Protein AF-A0A392RXV0-F1 (afdb_monomer_lite)

Sequence (58 aa):
MSDNYQSSTAKGHQQPLPFLPEELIIQILLRLPVRSLIEFKCVCKSWKTLISDPKFAK

Foldseek 3Di:
DDPPPPDDDDDDPDDPDDDDDPVVVLVVLLPDDLVVLVVQLPVDVVSVVSCPPCSNVD

Secondary structure (DSSP, 8-state):
--------------PPPPPPPHHHHHHHHHTS-HHHHHHHTTT-HHHHHHHTSGGG--

Organism: NCBI:txid97028

Structure (mmCIF, N/CA/C/O backbone):
data_AF-A0A392RXV0-F1
#
_entry.id   AF-A0A392RXV0-F1
#
loop_
_atom_site.group_PDB
_atom_site.id
_atom_site.type_symbol
_atom_site.label_atom_id
_atom_site.label_alt_id
_atom_site.label_comp_id
_atom_site.label_asym_id
_atom_site.label_entity_id
_atom_site.label_seq_id
_atom_site.pdbx_PDB_ins_code
_atom_site.Cartn_x
_atom_site.Cartn_y
_atom_site.Cartn_z
_atom_site.occupancy
_atom_site.B_iso_or_equiv
_atom_site.auth_seq_id
_atom_site.auth_comp_id
_atom_site.auth_asym_id
_atom_site.auth_atom_id
_atom_site.pdbx_PDB_model_num
ATOM 1 N N . MET A 1 1 ? 1.029 5.221 41.043 1.00 46.47 1 MET A N 1
ATOM 2 C CA . MET A 1 1 ? 0.958 4.688 39.668 1.00 46.47 1 MET A CA 1
ATOM 3 C C . MET A 1 1 ? -0.435 4.935 39.112 1.00 46.47 1 MET A C 1
ATOM 5 O O . MET A 1 1 ? -1.303 4.108 39.350 1.00 46.47 1 MET A O 1
ATOM 9 N N . SER A 1 2 ? -0.641 6.063 38.427 1.00 37.31 2 SER A N 1
ATOM 10 C CA . SER A 1 2 ? -1.869 6.348 37.669 1.00 37.31 2 SER A CA 1
ATOM 11 C C . SER A 1 2 ? -1.571 7.383 36.578 1.00 37.31 2 SER A C 1
ATOM 13 O O . SER A 1 2 ? -1.960 8.536 36.714 1.00 37.31 2 SER A O 1
ATOM 15 N N . ASP A 1 3 ? -0.898 6.986 35.499 1.00 40.69 3 ASP A N 1
ATOM 16 C CA . ASP A 1 3 ? -0.840 7.795 34.273 1.00 40.69 3 ASP A CA 1
ATOM 17 C C . ASP A 1 3 ? -1.912 7.284 33.307 1.00 40.69 3 ASP A C 1
ATOM 19 O O . ASP A 1 3 ? -1.635 6.585 32.336 1.00 40.69 3 ASP A O 1
ATOM 23 N N . ASN A 1 4 ? -3.179 7.584 33.609 1.00 51.59 4 ASN A N 1
ATOM 24 C CA . ASN A 1 4 ? -4.245 7.450 32.621 1.00 51.59 4 ASN A CA 1
ATOM 25 C C . ASN A 1 4 ? -4.286 8.747 31.817 1.00 51.59 4 ASN A C 1
ATOM 27 O O . ASN A 1 4 ? -4.841 9.756 32.251 1.00 51.59 4 ASN A O 1
ATOM 31 N N . TYR A 1 5 ? -3.638 8.703 30.655 1.00 52.06 5 TYR A N 1
ATOM 32 C CA . TYR A 1 5 ? -3.605 9.753 29.646 1.00 52.06 5 TYR A CA 1
ATOM 33 C C . TYR A 1 5 ? -5.006 9.949 29.050 1.00 52.06 5 TYR A C 1
ATOM 35 O O . TYR A 1 5 ? -5.316 9.504 27.946 1.00 52.06 5 TYR A O 1
ATOM 43 N N . GLN A 1 6 ? -5.878 10.611 29.805 1.00 47.47 6 GLN A N 1
ATOM 44 C CA . GLN A 1 6 ? -7.156 11.092 29.309 1.00 47.47 6 GLN A CA 1
ATOM 45 C C . GLN A 1 6 ? -6.896 12.323 28.436 1.00 47.47 6 GLN A C 1
ATOM 47 O O . GLN A 1 6 ? -6.889 13.458 28.910 1.00 47.47 6 GLN A O 1
ATOM 52 N N . SER A 1 7 ? -6.676 12.100 27.141 1.00 49.66 7 SER A N 1
ATOM 53 C CA . SER A 1 7 ? -6.710 13.178 26.154 1.00 49.66 7 SER A CA 1
ATOM 54 C C . SER A 1 7 ? -8.153 13.502 25.783 1.00 49.66 7 SER A C 1
ATOM 56 O O . SER A 1 7 ? -8.829 12.755 25.081 1.00 49.66 7 SER A O 1
ATOM 58 N N . SER A 1 8 ? -8.610 14.647 26.279 1.00 53.75 8 SER A N 1
ATOM 59 C CA . SER A 1 8 ? -9.830 15.326 25.857 1.00 53.75 8 SER A CA 1
ATOM 60 C C . SER A 1 8 ? -9.644 15.917 24.456 1.00 53.75 8 SER A C 1
ATOM 62 O O . SER A 1 8 ? -8.787 16.777 24.269 1.00 53.75 8 SER A O 1
ATOM 64 N N . THR A 1 9 ? -10.463 15.504 23.484 1.00 49.31 9 THR A N 1
ATOM 65 C CA . THR A 1 9 ? -10.786 16.311 22.293 1.00 49.31 9 THR A CA 1
ATOM 66 C C . THR A 1 9 ? -12.278 16.159 21.959 1.00 49.31 9 THR A C 1
ATOM 68 O O . THR A 1 9 ? -12.904 15.152 22.283 1.00 49.31 9 THR A O 1
ATOM 71 N N . ALA A 1 10 ? -12.869 17.230 21.426 1.00 49.75 10 ALA A N 1
ATOM 72 C CA . ALA A 1 10 ? -14.296 17.551 21.390 1.00 49.75 10 ALA A CA 1
ATOM 73 C C . ALA A 1 10 ? -15.262 16.425 20.957 1.00 49.75 10 ALA A C 1
ATOM 75 O O . ALA A 1 10 ? -15.061 15.736 19.958 1.00 49.75 10 ALA A O 1
ATOM 76 N N . LYS A 1 11 ? -16.389 16.317 21.675 1.00 48.19 11 LYS A N 1
ATOM 77 C CA . LYS A 1 11 ? -17.485 15.374 21.407 1.00 48.19 11 LYS A CA 1
ATOM 78 C C . LYS A 1 11 ? -18.312 15.796 20.182 1.00 48.19 11 LYS A C 1
ATOM 80 O O . LYS A 1 11 ? -19.429 16.283 20.321 1.00 48.19 11 LYS A O 1
ATOM 85 N N . GLY A 1 12 ? -17.785 15.581 18.979 1.00 56.31 12 GLY A N 1
ATOM 86 C CA . GLY A 1 12 ? -18.641 15.241 17.838 1.00 56.31 12 GLY A CA 1
ATOM 87 C C . GLY A 1 12 ? -19.177 13.819 18.037 1.00 56.31 12 GLY A C 1
ATOM 88 O O . GLY A 1 12 ? -18.525 13.019 18.705 1.00 56.31 12 GLY A O 1
ATOM 89 N N . HIS A 1 13 ? -20.348 13.477 17.495 1.00 51.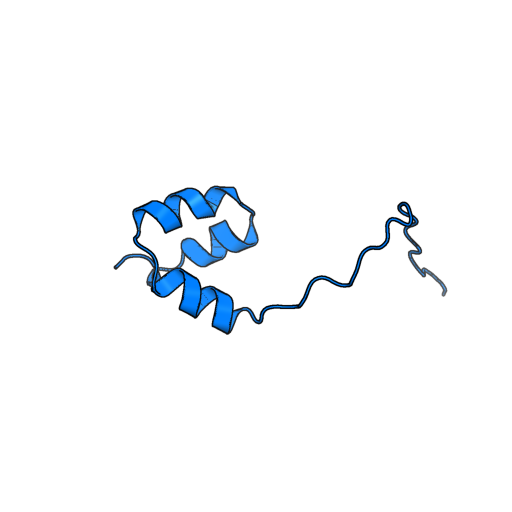34 13 HIS A N 1
ATOM 90 C CA . HIS A 1 13 ? -20.794 12.079 17.392 1.00 51.34 13 HIS A CA 1
ATOM 91 C C . HIS A 1 13 ? -19.816 11.311 16.479 1.00 51.34 13 HIS A C 1
ATOM 93 O O . HIS A 1 13 ? -20.062 11.130 15.291 1.00 51.34 13 HIS A O 1
ATOM 99 N N . GLN A 1 14 ? -18.663 10.911 17.012 1.00 52.09 14 GLN A N 1
ATOM 100 C CA . GLN A 1 14 ? -17.718 10.043 16.330 1.00 52.09 14 GLN A CA 1
ATOM 101 C C . GLN A 1 14 ? -18.191 8.616 16.565 1.00 52.09 14 GLN A C 1
ATOM 103 O O . GLN A 1 14 ? -17.898 8.000 17.588 1.00 52.09 14 GLN A O 1
ATOM 108 N N . GLN A 1 15 ? -18.991 8.115 15.626 1.00 63.84 15 GLN A N 1
ATOM 109 C CA . GLN A 1 15 ? -19.173 6.677 15.493 1.00 63.84 15 GLN A CA 1
ATOM 110 C C . GLN A 1 15 ? -17.771 6.063 15.342 1.00 63.84 15 GLN A C 1
ATOM 112 O O . GLN A 1 15 ? -16.985 6.594 14.547 1.00 63.84 15 GLN A O 1
ATOM 117 N N . PRO A 1 16 ? -17.423 5.004 16.095 1.00 71.69 16 PRO A N 1
ATOM 118 C CA . PRO A 1 16 ? -16.169 4.298 15.888 1.00 71.69 16 PRO A CA 1
ATOM 119 C C . PRO A 1 16 ? -16.073 3.928 14.411 1.00 71.69 16 PRO A C 1
ATOM 121 O O . PRO A 1 16 ? -16.979 3.289 13.873 1.00 71.69 16 PRO A O 1
ATOM 124 N N . LEU A 1 17 ? -15.017 4.385 13.739 1.00 73.44 17 LEU A N 1
ATOM 125 C CA . LEU A 1 17 ? -14.808 4.031 12.343 1.00 73.44 17 LEU A CA 1
ATOM 126 C C . LEU A 1 17 ? -14.735 2.501 12.256 1.00 73.44 17 LEU A C 1
ATOM 128 O O . LEU A 1 17 ? -14.019 1.890 13.058 1.00 73.44 17 LEU A O 1
ATOM 132 N N . PRO A 1 18 ? -15.472 1.869 11.329 1.00 77.50 18 PRO A N 1
ATOM 133 C CA . PRO A 1 18 ? -15.389 0.430 11.154 1.00 77.50 18 PRO A CA 1
ATOM 134 C C . PRO A 1 18 ? -13.937 0.050 10.848 1.00 77.50 18 PRO A C 1
ATOM 136 O O . PRO A 1 18 ? -13.305 0.610 9.951 1.00 77.50 18 PRO A O 1
ATOM 139 N N . PHE A 1 19 ? -13.395 -0.878 11.636 1.00 85.38 19 PHE A N 1
ATOM 140 C CA . PHE A 1 19 ? -12.034 -1.367 11.468 1.00 85.38 19 PHE A CA 1
ATOM 141 C C . PHE A 1 1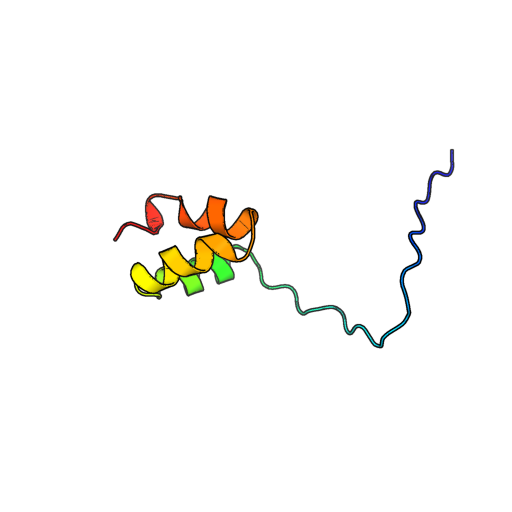9 ? -11.974 -2.304 10.261 1.00 85.38 19 PHE A C 1
ATOM 143 O O . PHE A 1 19 ? -12.683 -3.309 10.214 1.00 85.38 19 PHE A O 1
ATOM 150 N N . LEU A 1 20 ? -11.108 -1.983 9.299 1.00 88.88 20 LEU A N 1
ATOM 151 C CA . LEU A 1 20 ? -10.793 -2.860 8.180 1.00 88.88 20 LEU A CA 1
ATOM 152 C C . LEU A 1 20 ? -9.454 -3.564 8.463 1.00 88.88 20 LEU A C 1
ATOM 154 O O . LEU A 1 20 ? -8.440 -2.876 8.585 1.00 88.88 20 LEU A O 1
ATOM 158 N N . PRO A 1 21 ? -9.425 -4.906 8.562 1.00 91.50 21 PRO A N 1
ATOM 159 C CA . PRO A 1 21 ? -8.186 -5.661 8.723 1.00 91.50 21 PRO A CA 1
ATOM 160 C C . PRO A 1 21 ? -7.173 -5.386 7.606 1.00 91.50 21 PRO A C 1
ATOM 162 O O . PRO A 1 21 ? -7.541 -5.248 6.439 1.00 91.50 21 PRO A O 1
ATOM 165 N N . GLU A 1 22 ? -5.886 -5.382 7.956 1.00 90.44 22 GLU A N 1
ATOM 166 C CA . GLU A 1 22 ? -4.784 -5.080 7.031 1.00 90.44 22 GLU A CA 1
ATOM 167 C C . GLU A 1 22 ? -4.737 -6.020 5.818 1.00 90.44 22 GLU A C 1
ATOM 169 O O . GLU A 1 22 ? -4.529 -5.567 4.695 1.00 90.44 22 GLU A O 1
ATOM 174 N N . GLU A 1 23 ? -5.040 -7.304 6.013 1.00 92.81 23 GLU A N 1
ATOM 175 C CA . GLU A 1 23 ? -5.127 -8.287 4.926 1.00 92.81 23 GLU A CA 1
ATOM 176 C C . GLU A 1 23 ? -6.142 -7.870 3.849 1.00 92.81 23 GLU A C 1
ATOM 178 O O . GLU A 1 23 ? -5.871 -7.957 2.652 1.00 92.81 23 GLU A O 1
ATOM 183 N N . LEU A 1 24 ? -7.299 -7.338 4.256 1.00 94.62 24 LEU A N 1
ATOM 184 C CA . LEU A 1 24 ? -8.310 -6.876 3.306 1.00 94.62 24 LEU A CA 1
ATOM 185 C C . LEU A 1 24 ? -7.868 -5.599 2.589 1.00 94.62 24 LEU A C 1
ATOM 18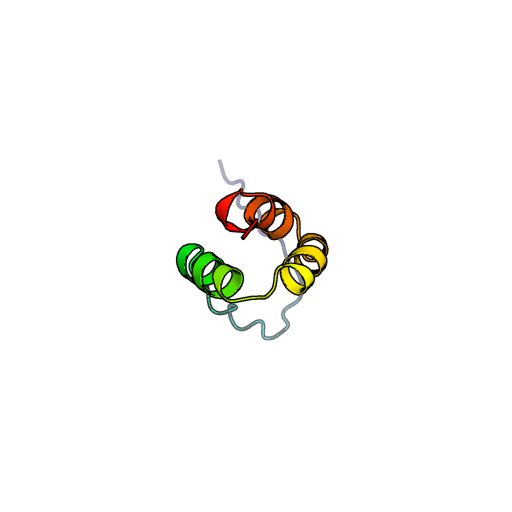7 O O . LEU A 1 24 ? -8.129 -5.454 1.395 1.00 94.62 24 LEU A O 1
ATOM 191 N N . ILE A 1 25 ? -7.156 -4.702 3.278 1.00 93.25 25 ILE A N 1
ATOM 192 C CA . ILE A 1 25 ? -6.552 -3.517 2.650 1.00 93.25 25 ILE A CA 1
ATOM 193 C C . ILE A 1 25 ? -5.588 -3.959 1.544 1.00 93.25 25 ILE A C 1
ATOM 195 O O . ILE A 1 25 ? -5.685 -3.467 0.421 1.00 93.25 25 ILE A O 1
ATOM 199 N N . ILE A 1 26 ? -4.712 -4.928 1.823 1.00 94.06 26 ILE A N 1
ATOM 200 C CA . ILE A 1 26 ? -3.760 -5.468 0.844 1.00 94.06 26 ILE A CA 1
ATOM 201 C C . ILE A 1 26 ? -4.494 -6.044 -0.368 1.00 94.06 26 ILE A C 1
ATOM 203 O O . ILE A 1 26 ? -4.162 -5.692 -1.499 1.00 94.06 26 ILE A O 1
ATOM 207 N N . GLN A 1 27 ? -5.513 -6.880 -0.156 1.00 95.12 27 GLN A N 1
ATOM 208 C CA . GLN A 1 27 ? -6.282 -7.475 -1.254 1.00 95.12 27 GLN A CA 1
ATOM 209 C C . GLN A 1 27 ? -7.002 -6.431 -2.114 1.00 95.12 27 GLN A C 1
ATOM 211 O O . GLN A 1 27 ? -7.084 -6.592 -3.333 1.00 95.12 27 GLN A O 1
ATOM 216 N N . ILE A 1 28 ? -7.504 -5.351 -1.509 1.00 94.44 28 ILE A N 1
ATOM 217 C CA . ILE A 1 28 ? -8.099 -4.231 -2.247 1.00 94.44 28 ILE A CA 1
ATOM 218 C C . ILE A 1 28 ? -7.027 -3.533 -3.084 1.00 94.44 28 ILE A C 1
ATOM 220 O O . ILE A 1 28 ? -7.219 -3.362 -4.286 1.00 94.44 28 ILE A O 1
ATOM 224 N N . LEU A 1 29 ? -5.892 -3.177 -2.480 1.00 93.75 29 LEU A N 1
ATOM 225 C CA . LEU A 1 29 ? -4.797 -2.490 -3.165 1.00 93.75 29 LEU A CA 1
ATOM 226 C C . LEU A 1 29 ? -4.213 -3.332 -4.313 1.00 93.75 29 LEU A C 1
ATOM 228 O O . LEU A 1 29 ? -3.953 -2.799 -5.387 1.00 93.75 29 LEU A O 1
ATOM 232 N N . LEU A 1 30 ? -4.085 -4.651 -4.147 1.00 93.94 30 LEU A N 1
ATOM 233 C CA . LEU A 1 30 ? -3.586 -5.559 -5.191 1.00 93.94 30 LEU A CA 1
ATOM 234 C C . LEU A 1 30 ? -4.484 -5.625 -6.436 1.00 93.94 30 LEU A C 1
ATOM 236 O O . LEU A 1 30 ? -4.034 -6.070 -7.490 1.00 93.94 30 LEU A O 1
ATOM 240 N N . ARG A 1 31 ? -5.749 -5.207 -6.327 1.00 94.69 31 ARG A N 1
ATOM 241 C CA . ARG A 1 31 ? -6.702 -5.161 -7.448 1.00 94.69 31 ARG A CA 1
ATOM 242 C C . ARG A 1 31 ? -6.679 -3.827 -8.195 1.00 94.69 31 ARG A C 1
ATOM 244 O O . ARG A 1 31 ? -7.403 -3.685 -9.180 1.00 94.69 31 ARG A O 1
ATOM 251 N N . LEU A 1 32 ? -5.902 -2.850 -7.728 1.00 93.81 32 LEU A N 1
ATOM 252 C CA . LEU A 1 32 ? -5.831 -1.522 -8.327 1.00 93.81 32 LEU A CA 1
ATOM 253 C C . LEU A 1 32 ? -4.692 -1.417 -9.348 1.00 93.81 32 LEU A C 1
ATOM 255 O O . LEU A 1 32 ? -3.654 -2.056 -9.184 1.00 93.81 32 LEU A O 1
ATOM 259 N N . PRO A 1 33 ? -4.835 -0.561 -10.376 1.00 92.69 33 PRO A N 1
ATOM 260 C CA . PRO A 1 33 ? -3.731 -0.225 -11.265 1.00 92.69 33 PRO A CA 1
ATOM 261 C C . PRO A 1 33 ? -2.569 0.442 -10.514 1.00 92.69 33 PRO A C 1
ATOM 263 O O . PRO A 1 33 ? -2.787 1.260 -9.615 1.00 92.69 33 PRO A O 1
ATOM 266 N N . VAL A 1 34 ? -1.334 0.197 -10.965 1.00 90.88 34 VAL A N 1
ATOM 267 C CA . VAL A 1 34 ? -0.104 0.766 -10.372 1.00 90.88 34 VAL A CA 1
ATOM 268 C C . VAL A 1 34 ? -0.158 2.290 -10.256 1.00 90.88 34 VAL A C 1
ATOM 270 O O . VAL A 1 34 ? 0.287 2.858 -9.260 1.00 90.88 34 VAL A O 1
ATOM 273 N N . ARG A 1 35 ? -0.757 2.976 -11.236 1.00 92.31 35 ARG A N 1
ATOM 274 C CA . ARG A 1 35 ? -0.896 4.438 -11.203 1.00 92.31 35 ARG A CA 1
ATOM 275 C C . ARG A 1 35 ? -1.670 4.921 -9.970 1.00 92.31 35 ARG A C 1
ATOM 277 O O . ARG A 1 35 ? -1.216 5.845 -9.304 1.00 92.31 35 ARG A O 1
ATOM 284 N N . SER A 1 36 ? -2.782 4.265 -9.638 1.00 94.31 36 SER A N 1
ATOM 285 C CA . SER A 1 36 ? -3.580 4.589 -8.448 1.00 94.31 36 SER A CA 1
ATOM 286 C C . SER A 1 36 ? -2.815 4.285 -7.160 1.00 94.31 36 SER A C 1
ATOM 288 O O . SER A 1 36 ? -2.875 5.052 -6.203 1.00 94.31 36 SER A O 1
ATOM 290 N N . LEU A 1 37 ? -2.032 3.204 -7.143 1.00 93.88 37 LEU A N 1
ATOM 291 C CA . LEU A 1 37 ? -1.194 2.856 -5.996 1.00 93.88 37 LEU A CA 1
ATOM 292 C C . LEU A 1 37 ? -0.127 3.918 -5.716 1.00 93.88 37 LEU A C 1
ATOM 294 O O . LEU A 1 37 ? 0.107 4.262 -4.559 1.00 93.88 37 LEU A O 1
ATOM 298 N N . ILE A 1 38 ? 0.484 4.492 -6.754 1.00 92.25 38 ILE A N 1
ATOM 299 C CA . ILE A 1 38 ? 1.463 5.577 -6.596 1.00 92.25 38 ILE A CA 1
ATOM 300 C C . ILE A 1 38 ? 0.817 6.804 -5.943 1.00 92.25 38 ILE A C 1
ATOM 302 O O . ILE A 1 38 ? 1.405 7.372 -5.020 1.00 92.25 38 ILE A O 1
ATOM 306 N N . GLU A 1 39 ? -0.389 7.180 -6.371 1.00 94.81 39 GLU A N 1
ATOM 307 C CA . GLU A 1 39 ? -1.147 8.286 -5.771 1.00 94.81 39 GLU A CA 1
ATOM 308 C C . GLU A 1 39 ? -1.461 7.995 -4.296 1.00 94.81 39 GLU A C 1
ATOM 310 O O . GLU A 1 39 ? -1.298 8.855 -3.435 1.00 94.81 39 GLU A O 1
ATOM 315 N N . PHE A 1 40 ? -1.786 6.750 -3.956 1.00 93.94 40 PHE A N 1
ATOM 316 C CA . PHE A 1 40 ? -2.113 6.351 -2.587 1.00 93.94 40 PHE A CA 1
ATOM 317 C C . PHE A 1 40 ? -0.936 6.390 -1.602 1.00 93.94 40 PHE A C 1
ATOM 319 O O . PHE A 1 40 ? -1.146 6.464 -0.387 1.00 93.94 40 PHE A O 1
ATOM 326 N N . LYS A 1 41 ? 0.310 6.443 -2.086 1.00 92.50 41 LYS A N 1
ATOM 327 C CA . LYS A 1 41 ? 1.493 6.628 -1.225 1.00 92.50 41 LYS A CA 1
ATOM 328 C C . LYS A 1 41 ? 1.495 7.973 -0.492 1.00 92.50 41 LYS A C 1
ATOM 330 O O . LYS A 1 41 ? 2.240 8.112 0.478 1.00 92.50 41 LYS A O 1
ATOM 335 N N . CYS A 1 42 ? 0.715 8.962 -0.938 1.00 93.25 42 CYS A N 1
ATOM 336 C CA . CYS A 1 42 ? 0.642 10.267 -0.279 1.00 93.25 42 CYS A CA 1
ATOM 337 C C . CYS A 1 42 ? -0.414 10.342 0.839 1.00 93.25 42 CYS A C 1
ATOM 339 O O . CYS A 1 42 ? -0.394 11.305 1.600 1.00 93.25 42 CYS A O 1
ATOM 341 N N . VAL A 1 43 ? -1.287 9.334 0.982 1.00 92.19 43 VAL A N 1
ATOM 342 C CA . VAL A 1 43 ? -2.409 9.357 1.941 1.00 92.19 43 VAL A CA 1
ATOM 343 C C . VAL A 1 43 ? -1.913 9.320 3.385 1.00 92.19 43 VAL A C 1
ATOM 345 O O . VAL A 1 43 ? -2.288 10.158 4.202 1.00 92.19 43 VAL A O 1
ATOM 348 N N . CYS A 1 44 ? -1.057 8.353 3.722 1.00 92.31 44 CYS A N 1
ATOM 349 C CA . CYS A 1 44 ? -0.418 8.286 5.033 1.00 92.31 44 CYS A CA 1
ATOM 350 C C . CYS A 1 44 ? 0.867 7.445 5.003 1.00 92.31 44 CYS A C 1
ATOM 352 O O . CYS A 1 44 ? 1.162 6.735 4.039 1.00 92.31 44 CYS A O 1
ATOM 354 N N . LYS A 1 45 ? 1.637 7.500 6.098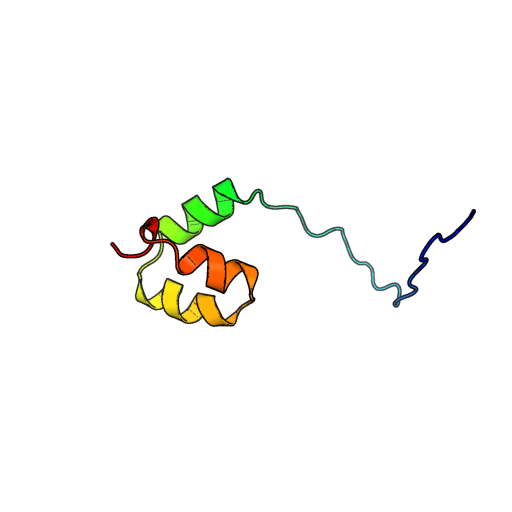 1.00 92.56 45 LYS A N 1
ATOM 355 C CA . LYS A 1 45 ? 2.905 6.763 6.236 1.00 92.56 45 LYS A CA 1
ATOM 356 C C . LYS A 1 45 ? 2.712 5.249 6.118 1.00 92.56 45 LYS A C 1
ATOM 358 O O . LYS A 1 45 ? 3.504 4.606 5.439 1.00 92.56 45 LYS A O 1
ATOM 363 N N . SER A 1 46 ? 1.657 4.698 6.721 1.00 91.94 46 SER A N 1
ATOM 364 C CA . SER A 1 46 ? 1.378 3.257 6.671 1.00 91.94 46 SER A CA 1
ATOM 365 C C . SER A 1 46 ? 1.118 2.787 5.242 1.00 91.94 46 SER A C 1
ATOM 367 O O . SER A 1 46 ? 1.698 1.799 4.812 1.00 91.94 46 SER A O 1
ATOM 369 N N . TRP A 1 47 ? 0.335 3.546 4.468 1.00 94.31 47 TRP A N 1
ATOM 370 C CA . TRP A 1 47 ? 0.055 3.230 3.066 1.00 94.31 47 TRP A CA 1
ATOM 371 C C . TRP A 1 47 ? 1.304 3.368 2.198 1.00 94.31 47 TRP A C 1
ATOM 373 O O . TRP A 1 47 ? 1.571 2.509 1.363 1.00 94.31 47 TRP A O 1
ATOM 383 N N . LYS A 1 48 ? 2.131 4.393 2.437 1.00 94.56 48 LYS A N 1
ATOM 384 C CA . LYS A 1 48 ? 3.427 4.538 1.762 1.00 94.56 48 LYS A CA 1
ATOM 385 C C . LYS A 1 48 ? 4.327 3.320 1.979 1.00 94.56 48 LYS A C 1
ATOM 387 O O . LYS A 1 48 ? 4.922 2.843 1.012 1.00 94.56 48 LYS A O 1
ATOM 392 N N . THR A 1 49 ? 4.450 2.850 3.220 1.00 94.56 49 THR A N 1
ATOM 393 C CA . THR A 1 49 ? 5.254 1.666 3.554 1.00 94.56 49 THR A CA 1
ATOM 394 C C . THR A 1 49 ? 4.663 0.418 2.911 1.00 94.56 49 THR A C 1
ATOM 396 O O . THR A 1 49 ? 5.389 -0.300 2.232 1.00 94.56 49 THR A O 1
ATOM 399 N N . LEU A 1 50 ? 3.349 0.217 3.044 1.00 93.88 50 LEU A N 1
ATOM 400 C CA . LEU A 1 50 ? 2.639 -0.939 2.500 1.00 93.88 50 LEU A CA 1
ATOM 401 C C . LEU A 1 50 ? 2.809 -1.054 0.979 1.00 93.88 50 LEU A C 1
ATOM 403 O O . LEU A 1 50 ? 3.228 -2.088 0.476 1.00 93.88 50 LEU A O 1
ATOM 407 N N . ILE A 1 51 ? 2.562 0.035 0.248 1.00 94.44 51 ILE A N 1
ATOM 408 C CA . ILE A 1 51 ? 2.617 0.074 -1.223 1.00 94.44 51 ILE A CA 1
ATOM 409 C C . ILE A 1 51 ? 4.062 0.009 -1.753 1.00 94.44 51 ILE A C 1
ATOM 411 O O . ILE A 1 51 ? 4.286 -0.229 -2.936 1.00 94.44 51 ILE A O 1
ATOM 415 N N . SER A 1 52 ? 5.070 0.220 -0.902 1.00 92.69 52 SER A N 1
ATOM 416 C CA . SER A 1 52 ? 6.475 0.056 -1.299 1.00 92.69 52 SER A CA 1
ATOM 417 C C . SER A 1 52 ? 6.928 -1.413 -1.310 1.00 92.69 52 SER A C 1
ATOM 419 O O . SER A 1 52 ? 8.046 -1.684 -1.745 1.00 92.69 52 SER A O 1
ATOM 421 N N . ASP A 1 53 ? 6.085 -2.350 -0.858 1.00 92.62 53 ASP A N 1
ATOM 422 C CA . ASP A 1 53 ? 6.335 -3.789 -0.969 1.00 92.62 53 ASP A CA 1
ATOM 423 C C . ASP A 1 53 ? 6.328 -4.231 -2.455 1.00 92.62 53 ASP A C 1
ATOM 425 O O . ASP A 1 53 ? 5.427 -3.845 -3.210 1.00 92.62 53 ASP A O 1
ATOM 429 N N . PRO A 1 54 ? 7.289 -5.070 -2.894 1.00 90.88 54 PRO A N 1
ATOM 430 C CA 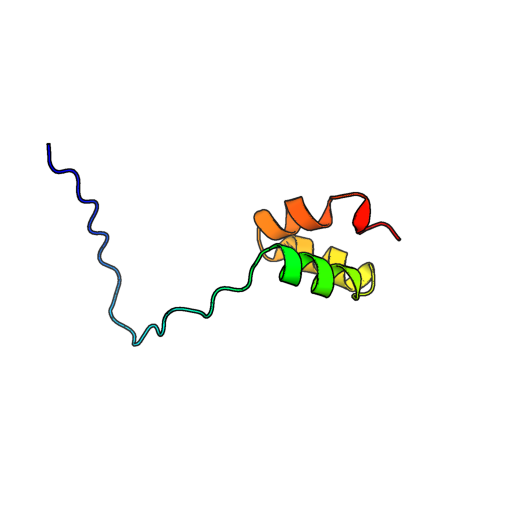. PRO A 1 54 ? 7.349 -5.601 -4.259 1.00 90.88 54 PRO A CA 1
ATOM 431 C C . PRO A 1 54 ? 6.067 -6.287 -4.758 1.00 90.88 54 PRO A C 1
ATOM 433 O O . PRO A 1 54 ? 5.856 -6.370 -5.968 1.00 90.88 54 PRO A O 1
ATOM 436 N N . LYS A 1 55 ? 5.183 -6.750 -3.866 1.00 90.12 55 LYS A N 1
ATOM 437 C CA . LYS A 1 55 ? 3.866 -7.319 -4.210 1.00 90.12 55 LYS A CA 1
ATOM 438 C C . LYS A 1 55 ? 3.001 -6.374 -5.051 1.00 90.12 55 LYS A C 1
ATOM 440 O O . LYS A 1 55 ? 2.156 -6.856 -5.803 1.00 90.12 55 LYS A O 1
ATOM 445 N N . PHE A 1 56 ? 3.219 -5.063 -4.939 1.00 90.12 56 PHE A N 1
ATOM 446 C CA . PHE A 1 56 ? 2.483 -4.023 -5.662 1.00 90.12 56 PHE A CA 1
ATOM 447 C C . PHE A 1 56 ? 3.152 -3.579 -6.978 1.00 90.12 56 PHE A C 1
ATOM 449 O O . PHE A 1 56 ? 2.626 -2.697 -7.653 1.00 90.12 56 PHE A O 1
ATOM 456 N N . ALA A 1 57 ? 4.286 -4.176 -7.366 1.00 81.75 57 ALA A N 1
ATOM 457 C CA . ALA A 1 57 ? 5.068 -3.804 -8.552 1.00 81.75 57 ALA A CA 1
ATOM 458 C C . ALA A 1 57 ? 4.768 -4.664 -9.805 1.00 81.75 57 ALA A C 1
ATOM 460 O O . ALA A 1 57 ? 5.679 -4.945 -10.583 1.00 81.75 57 ALA A O 1
ATOM 461 N N . LYS A 1 58 ? 3.519 -5.121 -9.974 1.00 66.19 58 LYS A N 1
ATOM 462 C CA . LYS A 1 58 ? 3.078 -5.934 -11.125 1.00 66.19 58 LYS A CA 1
ATOM 463 C C . LYS A 1 58 ? 2.654 -5.108 -12.332 1.00 66.19 58 LYS A C 1
ATOM 465 O O . LYS A 1 58 ? 2.124 -3.996 -12.129 1.00 66.19 58 LYS A O 1
#

InterPro domains:
  IPR001810 F-box d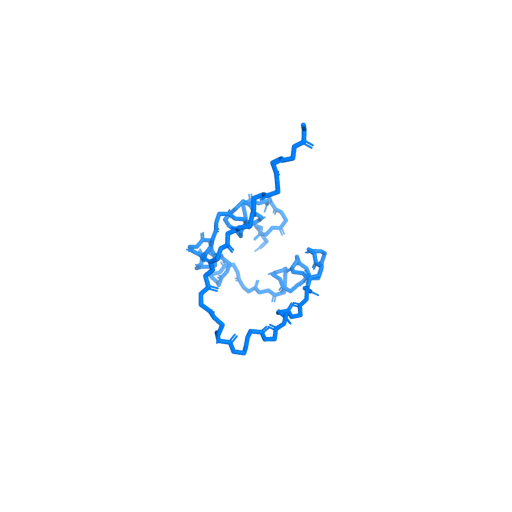omain [PF00646] (20-56)
  IPR001810 F-box domain [PS50181] (14-58)
  IPR001810 F-box domain [SM00256] (20-58)
  IPR036047 F-box-like domain superfamily [SSF81383] (14-57)
  IPR050796 SCF complex F-box component [PTHR31672] (19-58)

pLDDT: mean 80.09, std 18.88, range [37.31, 95.12]

Radius of gyration: 16.72 Å; chains: 1; bounding box: 28×26×51 Å